Protein AF-A0A382YHI3-F1 (afdb_monomer_lite)

Radius of gyration: 15.21 Å; chains: 1; bounding box: 34×38×30 Å

Structure (mmCIF, N/CA/C/O backbone):
data_AF-A0A382YHI3-F1
#
_entry.id   AF-A0A382YHI3-F1
#
loop_
_atom_site.group_PDB
_atom_site.id
_atom_site.type_symbol
_atom_site.label_atom_id
_atom_site.label_alt_id
_atom_site.label_comp_id
_atom_site.label_asym_id
_atom_site.label_entity_id
_atom_site.label_seq_id
_atom_site.pdbx_PDB_ins_code
_atom_site.Cartn_x
_atom_site.Cartn_y
_atom_site.Cartn_z
_atom_site.occupancy
_atom_site.B_iso_or_equiv
_atom_site.auth_seq_id
_atom_site.auth_comp_id
_atom_site.auth_asym_id
_atom_site.auth_atom_id
_atom_site.pdbx_PDB_model_num
ATOM 1 N N . MET A 1 1 ? -3.522 27.822 15.428 1.00 47.19 1 MET A N 1
ATOM 2 C CA . MET A 1 1 ? -2.064 27.721 15.174 1.00 47.19 1 MET A CA 1
ATOM 3 C C . MET A 1 1 ? -1.653 26.330 14.695 1.00 47.19 1 MET A C 1
ATOM 5 O O . MET A 1 1 ? -0.850 26.256 13.778 1.00 47.19 1 MET A O 1
ATOM 9 N N . GLU A 1 2 ? -2.242 25.243 15.203 1.00 49.62 2 GLU A N 1
ATOM 10 C CA . GLU A 1 2 ? -1.889 23.862 14.808 1.00 49.62 2 GLU A CA 1
ATOM 11 C C . GLU A 1 2 ? -2.169 23.510 13.331 1.00 49.62 2 GLU A C 1
ATOM 13 O O . GLU A 1 2 ? -1.354 22.856 12.689 1.00 49.62 2 GLU A O 1
ATOM 18 N N . GLN A 1 3 ? -3.253 24.021 12.728 1.00 45.12 3 GLN A N 1
ATOM 19 C CA . GLN A 1 3 ? -3.547 23.794 11.298 1.00 45.12 3 GLN A CA 1
ATOM 20 C C . GLN A 1 3 ? -2.488 24.372 10.340 1.00 45.12 3 GLN A C 1
ATOM 22 O O . GLN A 1 3 ? -2.319 23.871 9.230 1.00 45.12 3 GLN A O 1
ATOM 27 N N . GLN A 1 4 ? -1.785 25.435 10.743 1.00 44.03 4 GLN A N 1
ATOM 28 C CA . GLN A 1 4 ? -0.730 26.050 9.928 1.00 44.03 4 GLN A CA 1
ATOM 29 C C . GLN A 1 4 ? 0.558 25.218 9.981 1.00 44.03 4 GLN A C 1
ATOM 31 O O . GLN A 1 4 ? 1.208 25.051 8.954 1.00 44.03 4 GLN A O 1
ATOM 36 N N . LEU A 1 5 ? 0.868 24.630 11.142 1.00 47.06 5 LEU A N 1
ATOM 37 C CA . LEU A 1 5 ? 1.987 23.699 11.315 1.00 47.06 5 LEU A CA 1
ATOM 38 C C . LEU A 1 5 ? 1.768 22.403 10.520 1.00 47.06 5 LEU A C 1
ATOM 40 O O . LEU A 1 5 ? 2.657 21.992 9.784 1.00 47.06 5 LEU A O 1
ATOM 44 N N . HIS A 1 6 ? 0.559 21.830 10.547 1.00 48.38 6 HIS A N 1
ATOM 45 C CA . HIS A 1 6 ? 0.249 20.634 9.751 1.00 48.38 6 HIS A CA 1
ATOM 46 C C . HIS A 1 6 ? 0.312 20.864 8.236 1.00 48.38 6 HIS A C 1
ATOM 48 O O . HIS A 1 6 ? 0.738 19.979 7.492 1.00 48.38 6 HIS A O 1
ATOM 54 N N . ARG A 1 7 ? -0.081 22.052 7.760 1.00 49.22 7 ARG A N 1
ATOM 55 C CA . ARG A 1 7 ? 0.095 22.426 6.349 1.00 49.22 7 ARG A CA 1
ATOM 56 C C . ARG A 1 7 ? 1.567 22.541 5.970 1.00 49.22 7 ARG A C 1
ATOM 58 O O . ARG A 1 7 ? 1.923 22.129 4.871 1.00 49.22 7 ARG A O 1
ATOM 65 N N . LEU A 1 8 ? 2.402 23.063 6.867 1.00 39.38 8 LEU A N 1
ATOM 66 C CA . LEU A 1 8 ? 3.839 23.174 6.643 1.00 39.38 8 LEU A CA 1
ATOM 67 C C . LEU A 1 8 ? 4.500 21.791 6.584 1.00 39.38 8 LEU A C 1
ATOM 69 O O . LEU A 1 8 ? 5.237 21.532 5.644 1.00 39.38 8 LEU A O 1
ATOM 73 N N . ASP A 1 9 ? 4.158 20.880 7.501 1.00 50.88 9 ASP A N 1
ATOM 74 C CA . ASP A 1 9 ? 4.634 19.488 7.463 1.00 50.88 9 ASP A CA 1
ATOM 75 C C . ASP A 1 9 ? 4.196 18.770 6.185 1.00 50.88 9 ASP A C 1
ATOM 77 O O . ASP A 1 9 ? 4.967 18.034 5.577 1.00 50.88 9 ASP A O 1
ATOM 81 N N . THR A 1 10 ? 2.960 19.000 5.739 1.00 56.16 10 THR A N 1
ATOM 82 C CA . THR A 1 10 ? 2.448 18.396 4.501 1.00 56.16 10 THR A CA 1
ATOM 83 C C . THR A 1 10 ? 3.190 18.934 3.275 1.00 56.16 10 THR A C 1
ATOM 85 O O . THR A 1 10 ? 3.569 18.157 2.405 1.00 56.16 10 THR A O 1
ATOM 88 N N . LEU A 1 11 ? 3.457 20.242 3.225 1.00 49.94 11 LEU A N 1
ATOM 89 C CA . LEU A 1 11 ? 4.213 20.874 2.140 1.00 49.94 11 LEU A CA 1
ATOM 90 C C . LEU A 1 11 ? 5.699 20.492 2.158 1.00 49.94 11 LEU A C 1
ATOM 92 O O . LEU A 1 11 ? 6.283 20.318 1.094 1.00 49.94 11 LEU A O 1
ATOM 96 N N . ILE A 1 12 ? 6.300 20.309 3.337 1.00 49.38 12 ILE A N 1
ATOM 97 C CA . ILE A 1 12 ? 7.675 19.813 3.491 1.00 49.38 12 ILE A CA 1
ATOM 98 C C . ILE A 1 12 ? 7.768 18.354 3.047 1.00 49.38 12 ILE A C 1
ATOM 100 O O . ILE A 1 12 ? 8.677 18.014 2.295 1.00 49.38 12 ILE A O 1
ATOM 104 N N . ASN A 1 13 ? 6.813 17.506 3.439 1.00 53.25 13 ASN A N 1
ATOM 105 C CA . ASN A 1 13 ? 6.758 16.122 2.973 1.00 53.25 13 ASN A CA 1
ATOM 106 C C . ASN A 1 13 ? 6.606 16.053 1.449 1.00 53.25 13 ASN A C 1
ATOM 108 O O . ASN A 1 13 ? 7.306 15.274 0.816 1.00 53.25 13 ASN A O 1
ATOM 112 N N . GLN A 1 14 ? 5.785 16.922 0.853 1.00 55.28 14 GLN A N 1
ATOM 113 C CA . GLN A 1 14 ? 5.601 16.990 -0.600 1.00 55.28 14 GLN A CA 1
ATOM 114 C C . GLN A 1 14 ? 6.847 17.506 -1.342 1.00 55.28 14 GLN A C 1
ATOM 116 O O . GLN A 1 14 ? 7.224 16.942 -2.365 1.00 55.28 14 GLN A O 1
ATOM 121 N N . LEU A 1 15 ? 7.528 18.540 -0.833 1.00 48.06 15 LEU A N 1
ATOM 122 C CA . LEU A 1 15 ? 8.765 19.064 -1.436 1.00 48.06 15 LEU A CA 1
ATOM 123 C C . LEU A 1 15 ? 9.947 18.099 -1.288 1.00 48.06 15 LEU A C 1
ATOM 125 O O . LEU A 1 15 ? 10.743 17.964 -2.217 1.00 48.06 15 LEU A O 1
ATOM 129 N N . LEU A 1 16 ? 10.048 17.403 -0.151 1.00 50.47 16 LEU A N 1
ATOM 130 C CA . LEU A 1 16 ? 11.031 16.340 0.034 1.00 50.47 16 LEU A CA 1
ATOM 131 C C . LEU A 1 16 ? 10.702 15.124 -0.835 1.00 50.47 16 LEU A C 1
ATOM 133 O O . LEU A 1 16 ? 11.631 14.528 -1.362 1.00 50.47 16 LEU A O 1
ATOM 137 N N . GLU A 1 17 ? 9.427 14.775 -1.047 1.00 54.53 17 GLU A N 1
ATOM 138 C CA . GLU A 1 17 ? 9.023 13.663 -1.921 1.00 54.53 17 GLU A CA 1
ATOM 139 C C . GLU A 1 17 ? 9.415 13.871 -3.386 1.00 54.53 17 GLU A C 1
ATOM 141 O O . GLU A 1 17 ? 9.872 12.917 -4.007 1.00 54.53 17 GLU A O 1
ATOM 146 N N . VAL A 1 18 ? 9.323 15.091 -3.930 1.00 52.97 18 VAL A N 1
ATOM 147 C CA . VAL A 1 18 ? 9.689 15.358 -5.336 1.00 52.97 18 VAL A CA 1
ATOM 148 C C . VAL A 1 18 ? 11.188 15.143 -5.584 1.00 52.97 18 VAL A C 1
ATOM 150 O O . VAL A 1 18 ? 11.551 14.441 -6.520 1.00 52.97 18 VAL A O 1
ATOM 153 N N . GLY A 1 19 ? 12.065 15.649 -4.708 1.00 52.12 19 GLY A N 1
ATOM 154 C CA . GLY A 1 19 ? 13.512 15.402 -4.821 1.00 52.12 19 GLY A CA 1
ATOM 155 C C . GLY A 1 19 ? 13.921 13.963 -4.475 1.00 52.12 19 GLY A C 1
ATOM 156 O O . GLY A 1 19 ? 14.926 13.461 -4.977 1.00 52.12 19 GLY A O 1
ATOM 157 N N . ARG A 1 20 ? 13.136 13.273 -3.635 1.00 55.97 20 ARG A N 1
ATOM 158 C CA . ARG A 1 20 ? 13.345 11.856 -3.307 1.00 55.97 20 ARG A CA 1
ATOM 159 C C . ARG A 1 20 ? 12.905 10.947 -4.449 1.00 55.97 20 ARG A C 1
ATOM 161 O O . ARG A 1 20 ? 13.532 9.922 -4.621 1.00 55.97 20 ARG A O 1
ATOM 168 N N . LEU A 1 21 ? 11.883 11.293 -5.229 1.00 55.31 21 LEU A N 1
ATOM 169 C CA . LEU A 1 21 ? 11.423 10.493 -6.374 1.00 55.31 21 LEU A CA 1
ATOM 170 C C . LEU A 1 21 ? 12.460 10.426 -7.505 1.00 55.31 21 LEU A C 1
ATOM 172 O O . LEU A 1 21 ? 12.613 9.367 -8.105 1.00 55.31 21 LEU A O 1
ATOM 176 N N . ASP A 1 22 ? 13.219 11.501 -7.738 1.00 57.19 22 ASP A N 1
ATOM 177 C CA . ASP A 1 22 ? 14.315 11.502 -8.723 1.00 57.19 22 ASP A CA 1
ATOM 178 C C . ASP A 1 22 ? 15.514 10.633 -8.281 1.00 57.19 22 ASP A C 1
ATOM 180 O O . ASP A 1 22 ? 16.253 10.107 -9.120 1.00 57.19 22 ASP A O 1
ATOM 184 N N . ALA A 1 23 ? 15.693 10.452 -6.965 1.00 62.53 23 ALA A N 1
ATOM 185 C CA . ALA A 1 23 ? 16.780 9.675 -6.363 1.00 62.53 23 ALA A CA 1
ATOM 186 C C . ALA A 1 23 ? 16.380 8.240 -5.950 1.00 62.53 23 ALA A C 1
ATOM 188 O O . ALA A 1 23 ? 17.227 7.350 -5.890 1.00 62.53 23 ALA A O 1
ATOM 189 N N . VAL A 1 24 ? 15.105 7.987 -5.646 1.00 62.25 24 VAL A N 1
ATOM 190 C CA . VAL A 1 24 ? 14.613 6.699 -5.138 1.00 62.25 24 VAL A CA 1
ATOM 191 C C . VAL A 1 24 ? 14.389 5.732 -6.286 1.00 62.25 24 VAL A C 1
ATOM 193 O O . VAL A 1 24 ? 13.628 5.990 -7.216 1.00 62.25 24 VAL A O 1
ATOM 196 N N . GLY A 1 25 ? 15.074 4.594 -6.200 1.00 60.66 25 GLY A N 1
ATOM 197 C CA . GLY A 1 25 ? 15.105 3.609 -7.270 1.00 60.66 25 GLY A CA 1
ATOM 198 C C . GLY A 1 25 ? 15.851 4.106 -8.509 1.00 60.66 25 GLY A C 1
ATOM 199 O O . GLY A 1 25 ? 15.666 3.524 -9.569 1.00 60.66 25 GLY A O 1
ATOM 200 N N . HIS A 1 26 ? 16.664 5.172 -8.417 1.00 67.00 26 HIS A N 1
ATOM 201 C CA . HIS A 1 26 ? 17.452 5.672 -9.553 1.00 67.00 26 HIS A CA 1
ATOM 202 C C . HIS A 1 26 ? 18.324 4.567 -10.165 1.00 67.00 26 HIS A C 1
ATOM 204 O O . HIS A 1 26 ? 18.342 4.414 -11.385 1.00 67.00 26 HIS A O 1
ATOM 210 N N . ASP A 1 27 ? 18.930 3.750 -9.300 1.00 70.06 27 ASP A N 1
ATOM 211 C CA . ASP A 1 27 ? 19.753 2.595 -9.6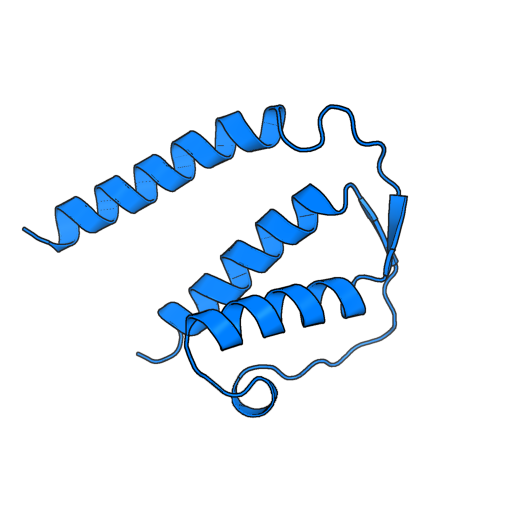69 1.00 70.06 27 ASP A CA 1
ATOM 212 C C . ASP A 1 27 ? 18.952 1.284 -9.803 1.00 70.06 27 ASP A C 1
ATOM 214 O O . ASP A 1 27 ? 19.528 0.245 -10.117 1.00 70.06 27 ASP A O 1
ATOM 218 N N . GLU A 1 28 ? 17.634 1.299 -9.572 1.00 78.56 28 GLU A N 1
ATOM 219 C CA . GLU A 1 28 ? 16.792 0.110 -9.727 1.00 78.56 28 GLU A CA 1
ATOM 220 C C . GLU A 1 28 ? 16.221 0.024 -11.142 1.00 78.56 28 GLU A C 1
ATOM 222 O O . GLU A 1 28 ? 15.591 0.955 -11.668 1.00 78.56 28 GLU A O 1
ATOM 227 N N . GLU A 1 29 ? 16.402 -1.136 -11.763 1.00 85.88 29 GLU A N 1
ATOM 228 C CA . GLU A 1 29 ? 15.716 -1.454 -13.005 1.00 85.88 29 GLU A CA 1
ATOM 229 C C . GLU A 1 29 ? 14.245 -1.795 -12.721 1.00 85.88 29 GLU A C 1
ATOM 231 O O . GLU A 1 29 ? 13.931 -2.429 -11.712 1.00 85.88 29 GLU A O 1
ATOM 236 N N . PRO A 1 30 ? 13.311 -1.366 -13.585 1.00 90.44 30 PRO A N 1
ATOM 237 C CA . PRO A 1 30 ? 11.935 -1.833 -13.521 1.00 90.44 30 PRO A CA 1
ATOM 238 C C . PRO A 1 30 ? 11.842 -3.357 -13.682 1.00 90.44 30 PRO A C 1
ATOM 240 O O . PRO A 1 30 ? 12.454 -3.928 -14.585 1.00 90.44 30 PRO A O 1
ATOM 243 N N . GLU A 1 31 ? 11.011 -4.001 -12.866 1.00 93.50 31 GLU A N 1
ATOM 244 C CA . GLU A 1 31 ? 10.756 -5.442 -12.925 1.00 93.50 31 GLU A CA 1
ATOM 245 C C . GLU A 1 31 ? 9.260 -5.760 -13.042 1.00 93.50 31 GLU A C 1
ATOM 247 O O . GLU A 1 31 ? 8.399 -4.915 -12.779 1.00 93.50 31 GLU A O 1
ATOM 252 N N . GLU A 1 32 ? 8.940 -6.985 -13.469 1.00 97.31 32 GLU A N 1
ATOM 253 C CA . GLU A 1 32 ? 7.566 -7.486 -13.485 1.00 97.31 32 GLU A CA 1
ATOM 254 C C . GLU A 1 32 ? 7.098 -7.821 -12.067 1.00 97.31 32 GLU A C 1
ATOM 256 O O . GLU A 1 32 ? 7.480 -8.832 -11.478 1.00 97.31 32 GLU A O 1
ATOM 261 N N . LEU A 1 33 ? 6.216 -6.981 -11.536 1.00 95.31 33 LEU A N 1
ATOM 262 C CA . LEU A 1 33 ? 5.731 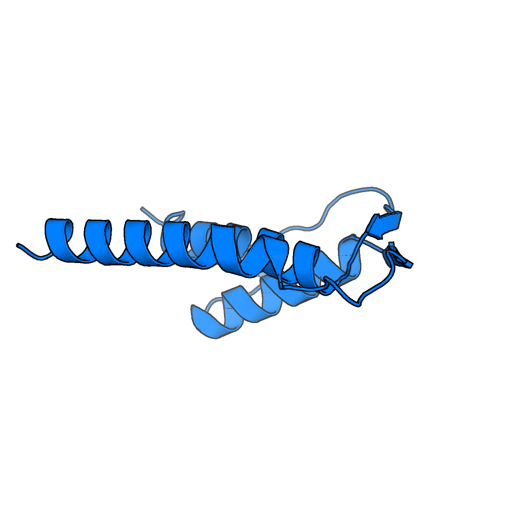-7.065 -10.170 1.00 95.31 33 LEU A CA 1
ATOM 263 C C . LEU A 1 33 ? 4.238 -7.424 -10.129 1.00 95.31 33 LEU A C 1
ATOM 265 O O . LEU A 1 33 ? 3.405 -6.685 -10.668 1.00 95.31 33 LEU A O 1
ATOM 269 N N . PRO A 1 34 ? 3.848 -8.503 -9.428 1.00 96.12 34 PRO A N 1
ATOM 270 C CA . PRO A 1 34 ? 2.457 -8.747 -9.073 1.00 96.12 34 PRO A CA 1
ATOM 271 C C . PRO A 1 34 ? 1.931 -7.640 -8.148 1.00 96.12 34 PRO A C 1
ATOM 273 O O . PRO A 1 34 ? 2.377 -7.486 -7.011 1.00 96.12 34 PRO A O 1
ATOM 276 N N . LEU A 1 35 ? 0.937 -6.884 -8.613 1.00 95.44 35 LEU A N 1
ATOM 277 C CA . LEU A 1 35 ? 0.464 -5.685 -7.918 1.00 95.44 35 LEU A CA 1
ATOM 278 C C . LEU A 1 35 ? -0.315 -6.003 -6.634 1.00 95.44 35 LEU A C 1
ATOM 280 O O . LEU A 1 35 ? -0.221 -5.285 -5.643 1.00 95.44 35 LEU A O 1
ATOM 284 N N . LEU A 1 36 ? -1.100 -7.083 -6.629 1.00 95.94 36 LEU A N 1
ATOM 285 C CA . LEU A 1 36 ? -1.959 -7.412 -5.489 1.00 95.94 36 LEU A CA 1
ATOM 286 C C . LEU A 1 36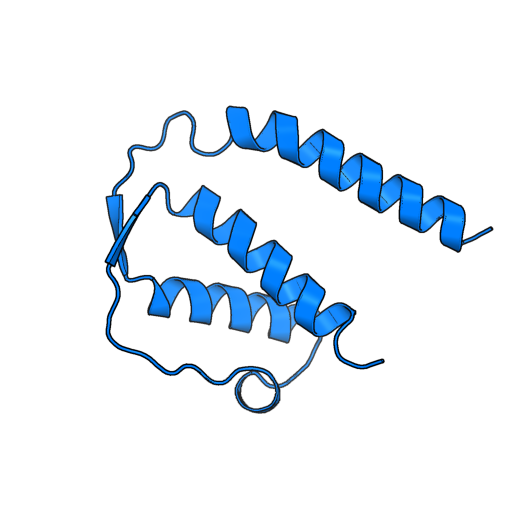 ? -1.164 -7.715 -4.198 1.00 95.94 36 LEU A C 1
ATOM 288 O O . LEU A 1 36 ? -1.500 -7.129 -3.167 1.00 95.94 36 LEU A O 1
ATOM 292 N N . PRO A 1 37 ? -0.114 -8.561 -4.213 1.00 95.38 37 PRO A N 1
ATOM 293 C CA . PRO A 1 37 ? 0.741 -8.766 -3.041 1.00 95.38 37 PRO A CA 1
ATOM 294 C C . PRO A 1 37 ? 1.344 -7.470 -2.487 1.00 95.38 37 PRO A C 1
ATOM 296 O O . PRO A 1 37 ? 1.327 -7.266 -1.273 1.00 95.38 37 PRO A O 1
ATOM 299 N N . LEU A 1 38 ? 1.799 -6.572 -3.367 1.00 95.25 38 LEU A N 1
ATOM 300 C CA . LEU A 1 38 ? 2.327 -5.264 -2.982 1.00 95.25 38 LEU A CA 1
ATOM 301 C C . LEU A 1 38 ? 1.275 -4.439 -2.226 1.00 95.25 38 LEU A C 1
ATOM 303 O O . LEU A 1 38 ? 1.514 -3.979 -1.111 1.00 95.25 38 LEU A O 1
ATOM 307 N N . LEU A 1 39 ? 0.077 -4.300 -2.802 1.00 96.00 39 LEU A N 1
ATOM 308 C CA . LEU A 1 39 ? -1.016 -3.543 -2.187 1.00 96.00 39 LEU A CA 1
ATOM 309 C C . LEU A 1 39 ? -1.410 -4.113 -0.820 1.00 96.00 39 LEU A C 1
ATOM 311 O O . LEU A 1 39 ? -1.654 -3.357 0.120 1.00 96.00 39 LEU A O 1
ATOM 315 N N . GLN A 1 40 ? -1.440 -5.441 -0.687 1.00 96.62 40 GLN A N 1
ATOM 316 C CA . GLN A 1 40 ? -1.711 -6.100 0.590 1.00 96.62 40 GLN A CA 1
ATOM 317 C C . GLN A 1 40 ? -0.629 -5.801 1.633 1.00 96.62 40 GLN A C 1
ATOM 319 O O . GLN A 1 40 ? -0.952 -5.613 2.806 1.00 96.62 40 GLN A O 1
ATOM 324 N N . GLN A 1 41 ? 0.641 -5.739 1.228 1.00 96.38 41 GLN A N 1
ATOM 325 C CA . GLN A 1 41 ? 1.746 -5.399 2.122 1.00 96.38 41 GLN A CA 1
ATOM 326 C C . GLN A 1 41 ? 1.678 -3.938 2.589 1.00 96.38 41 GLN A C 1
ATOM 328 O O . GLN A 1 41 ? 1.802 -3.664 3.789 1.00 96.38 41 GLN A O 1
ATOM 333 N N . CYS A 1 42 ? 1.403 -3.007 1.672 1.00 95.38 42 CYS A N 1
ATOM 334 C CA . CYS A 1 42 ? 1.196 -1.597 2.004 1.00 95.38 42 CYS A CA 1
ATOM 335 C C . CYS A 1 42 ? 0.002 -1.421 2.959 1.00 95.38 42 CYS A C 1
ATOM 337 O O . CYS A 1 42 ? 0.118 -0.728 3.970 1.00 95.38 42 CYS A O 1
ATOM 339 N N . ALA A 1 43 ? -1.118 -2.104 2.697 1.00 96.31 43 ALA A N 1
ATOM 340 C CA . ALA A 1 43 ? -2.309 -2.055 3.542 1.00 96.31 43 ALA A CA 1
ATOM 341 C C . ALA A 1 43 ? -2.057 -2.609 4.954 1.00 96.31 43 ALA A C 1
ATOM 343 O O . ALA A 1 43 ? -2.438 -1.975 5.935 1.00 96.31 43 ALA A O 1
ATOM 344 N N . ARG A 1 44 ? -1.356 -3.749 5.086 1.00 96.94 44 ARG A N 1
ATOM 345 C CA . ARG A 1 44 ? -0.956 -4.300 6.397 1.00 96.94 44 ARG A CA 1
ATOM 346 C C . ARG A 1 44 ? -0.097 -3.321 7.185 1.00 96.94 44 ARG A C 1
ATOM 348 O O . ARG A 1 44 ? -0.318 -3.135 8.381 1.00 96.94 44 ARG A O 1
ATOM 355 N N . SER A 1 45 ? 0.861 -2.690 6.514 1.00 94.44 45 SER A N 1
ATOM 356 C CA . SER A 1 45 ? 1.748 -1.701 7.131 1.00 94.44 45 SER A CA 1
ATOM 357 C C . SER A 1 45 ? 0.965 -0.487 7.636 1.00 94.44 45 SER A C 1
ATOM 359 O O . SER A 1 45 ? 1.148 -0.066 8.778 1.00 94.44 45 SER A O 1
ATOM 361 N N . ALA A 1 46 ? 0.035 0.028 6.827 1.00 91.69 46 ALA A N 1
ATOM 362 C CA . ALA A 1 46 ? -0.837 1.134 7.209 1.00 91.69 46 ALA A CA 1
ATOM 363 C C . ALA A 1 46 ? -1.764 0.758 8.382 1.00 91.69 46 ALA A C 1
ATOM 365 O O . ALA A 1 46 ? -1.807 1.471 9.384 1.00 91.69 46 ALA A O 1
ATOM 366 N N . CYS A 1 47 ? -2.432 -0.398 8.326 1.00 95.31 47 CYS A N 1
ATOM 367 C CA . CYS A 1 47 ? -3.282 -0.886 9.416 1.00 95.31 47 CYS A CA 1
ATOM 368 C C . CYS A 1 47 ? -2.517 -1.080 10.728 1.00 95.31 47 CYS A C 1
ATOM 370 O O . CYS A 1 47 ? -3.018 -0.719 11.789 1.00 95.31 47 CYS A O 1
ATOM 372 N N . THR A 1 48 ? -1.286 -1.599 10.660 1.00 94.38 48 THR A N 1
ATOM 373 C CA . THR A 1 48 ? -0.425 -1.776 11.840 1.00 94.38 48 THR A CA 1
ATOM 374 C C . THR A 1 48 ? -0.117 -0.430 12.495 1.00 94.38 48 THR A C 1
ATOM 376 O O . THR A 1 48 ? -0.202 -0.302 13.715 1.00 94.38 48 THR A O 1
ATOM 379 N N . ARG A 1 49 ? 0.189 0.596 11.692 1.00 91.62 49 ARG A N 1
ATOM 380 C CA . ARG A 1 49 ? 0.481 1.952 12.179 1.00 91.62 49 ARG A CA 1
ATOM 381 C C . ARG A 1 49 ? -0.730 2.624 12.831 1.00 91.62 49 ARG A C 1
ATOM 383 O O . ARG A 1 49 ? -0.560 3.305 13.837 1.00 91.62 49 ARG A O 1
ATOM 390 N N . HIS A 1 50 ? -1.928 2.401 12.296 1.00 91.56 50 HIS A N 1
ATOM 391 C CA . HIS A 1 50 ? -3.183 2.975 12.808 1.00 91.56 50 HIS A CA 1
ATOM 392 C C . HIS A 1 50 ? -3.959 2.044 13.748 1.00 91.56 50 HIS A C 1
ATOM 394 O O . HIS A 1 50 ? -5.083 2.358 14.127 1.00 91.56 50 HIS A O 1
ATOM 400 N N . GLN A 1 51 ? -3.366 0.911 14.140 1.00 94.38 51 GLN A N 1
ATOM 401 C CA . GLN A 1 51 ? -3.925 -0.047 15.103 1.00 94.38 51 GLN A CA 1
ATOM 402 C C . GLN A 1 51 ? -5.345 -0.522 14.743 1.00 94.38 51 GLN A C 1
ATOM 404 O O . GLN A 1 51 ? -6.192 -0.721 15.614 1.00 94.38 51 GLN A O 1
ATOM 409 N N . CYS A 1 52 ? -5.610 -0.722 13.452 1.00 93.94 52 CYS A N 1
ATOM 410 C CA . CYS A 1 52 ? -6.894 -1.197 12.947 1.00 93.94 52 CYS A CA 1
ATOM 411 C C . CYS A 1 52 ? -6.766 -2.563 12.260 1.00 93.94 52 CYS A C 1
ATOM 413 O O . CYS A 1 52 ? -5.684 -2.985 11.849 1.00 93.94 52 CYS A O 1
ATOM 415 N N . SER A 1 53 ? -7.886 -3.282 12.158 1.00 94.88 53 SER A N 1
ATOM 416 C CA . SER A 1 53 ? -7.927 -4.582 11.480 1.00 94.88 53 SER A CA 1
ATOM 417 C C . SER A 1 53 ? -7.930 -4.400 9.959 1.00 94.88 53 SER A C 1
ATOM 419 O O . SER A 1 53 ? -8.696 -3.597 9.423 1.00 94.88 53 SER A O 1
ATOM 421 N N . LEU A 1 54 ? -7.097 -5.187 9.268 1.00 94.50 54 LEU A N 1
ATOM 422 C CA . LEU A 1 54 ? -7.001 -5.187 7.809 1.00 94.50 54 LEU A CA 1
ATOM 423 C C . LEU A 1 54 ? -8.341 -5.543 7.159 1.00 94.50 54 LEU A C 1
ATOM 425 O O . LEU A 1 54 ? -8.767 -4.836 6.250 1.00 94.50 54 LEU A O 1
ATOM 429 N N . GLU A 1 55 ? -9.016 -6.600 7.629 1.00 94.75 55 GLU A N 1
ATOM 430 C CA . GLU A 1 55 ? -10.288 -7.045 7.045 1.00 94.75 55 GLU A C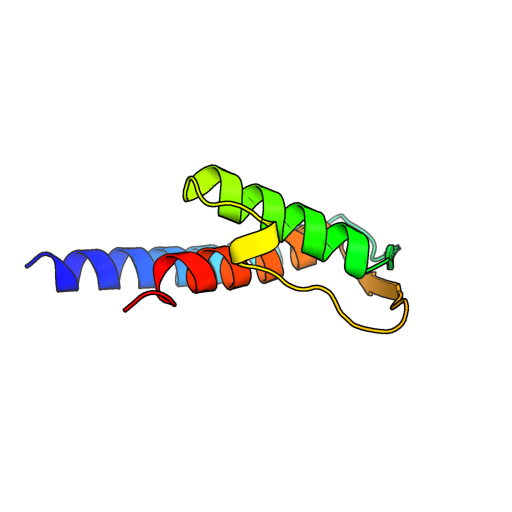A 1
ATOM 431 C C . GLU A 1 55 ? -11.445 -6.055 7.240 1.00 94.75 55 GLU A C 1
ATOM 433 O O . GLU A 1 55 ? -12.388 -6.058 6.452 1.00 94.75 55 GLU A O 1
ATOM 438 N N . ASN A 1 56 ? -11.361 -5.180 8.246 1.00 92.50 56 ASN A N 1
ATOM 439 C CA . ASN A 1 56 ? -12.379 -4.156 8.490 1.00 92.50 56 ASN A CA 1
ATOM 440 C C . ASN A 1 56 ? -12.199 -2.912 7.613 1.00 92.50 56 ASN A C 1
ATOM 442 O O . ASN A 1 56 ? -13.145 -2.147 7.439 1.00 92.50 56 ASN A O 1
ATOM 446 N N . VAL A 1 57 ? -10.990 -2.687 7.094 1.00 94.00 57 VAL A N 1
ATOM 447 C CA . VAL A 1 57 ? -10.625 -1.450 6.390 1.00 94.00 57 VAL A CA 1
ATOM 448 C C . VAL A 1 57 ? -10.430 -1.681 4.896 1.00 94.00 57 VAL A C 1
ATOM 450 O O . VAL A 1 57 ? -10.812 -0.836 4.089 1.00 94.00 57 VAL A O 1
ATOM 453 N N . PHE A 1 58 ? -9.869 -2.826 4.502 1.00 95.25 58 PHE A N 1
ATOM 454 C CA . PHE A 1 58 ? -9.525 -3.108 3.114 1.00 95.25 58 PHE A CA 1
ATOM 455 C C . PHE A 1 58 ? -10.214 -4.366 2.593 1.00 95.25 58 PHE A C 1
ATOM 457 O O . PHE A 1 58 ? -10.146 -5.441 3.188 1.00 95.25 58 PHE A O 1
ATOM 464 N N . ARG A 1 59 ? -10.797 -4.242 1.398 1.00 95.75 59 ARG A N 1
ATOM 465 C CA . ARG A 1 59 ? -11.279 -5.359 0.583 1.00 95.75 59 ARG A CA 1
ATOM 466 C C . ARG A 1 59 ? -10.503 -5.374 -0.726 1.00 95.75 59 ARG A C 1
ATOM 468 O O . ARG A 1 59 ? -10.413 -4.357 -1.406 1.00 95.75 59 ARG A O 1
ATOM 475 N N . PHE A 1 60 ? -9.956 -6.531 -1.077 1.00 94.44 60 PHE A N 1
ATOM 476 C CA . PHE A 1 60 ? -9.196 -6.711 -2.308 1.00 94.44 60 PHE A CA 1
ATOM 477 C C . PHE A 1 60 ? -10.025 -7.501 -3.311 1.00 94.44 60 PHE A C 1
ATOM 479 O O . PHE A 1 60 ? -10.325 -8.670 -3.078 1.00 94.44 60 PHE A O 1
ATOM 486 N N . GLU A 1 61 ? -10.374 -6.870 -4.428 1.00 93.88 61 GLU A N 1
ATOM 487 C CA . GLU A 1 61 ? -11.117 -7.501 -5.516 1.00 93.88 61 GLU A CA 1
ATOM 488 C C . GLU A 1 61 ? -10.481 -7.162 -6.853 1.00 93.88 61 GLU A C 1
ATOM 490 O O . GLU A 1 61 ? -10.117 -6.015 -7.108 1.00 93.88 61 GLU A O 1
ATOM 495 N N . GLY A 1 62 ? -10.365 -8.155 -7.726 1.00 88.69 62 GLY A N 1
ATOM 496 C CA . GLY A 1 62 ? -9.846 -7.935 -9.064 1.00 88.69 62 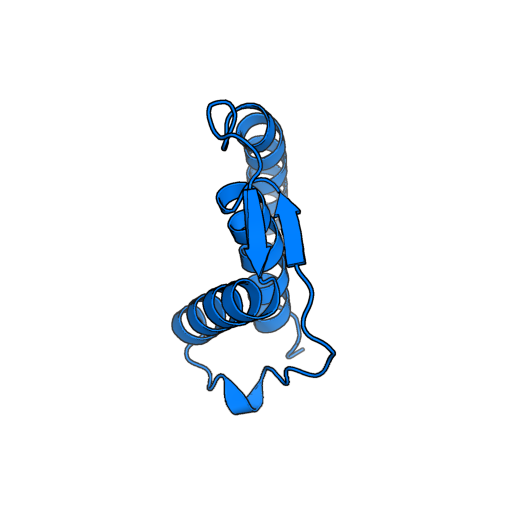GLY A CA 1
ATOM 497 C C . GLY A 1 62 ? -9.219 -9.176 -9.668 1.00 88.69 62 GLY A C 1
ATOM 498 O O . GLY A 1 62 ? -9.134 -10.238 -9.051 1.00 88.69 62 GLY A O 1
ATOM 499 N N . ARG A 1 63 ? -8.782 -9.021 -10.916 1.00 92.94 63 ARG A N 1
ATOM 500 C CA . ARG A 1 63 ? -7.962 -10.019 -11.603 1.00 92.94 63 ARG A CA 1
ATOM 501 C C . ARG A 1 63 ? -6.494 -9.824 -11.208 1.00 92.94 63 ARG A C 1
ATOM 503 O O . ARG A 1 63 ? -6.121 -8.702 -10.870 1.00 92.94 63 ARG A O 1
ATOM 510 N N . PRO A 1 64 ? -5.655 -10.870 -11.274 1.00 93.94 64 PRO A N 1
ATOM 511 C CA . PRO A 1 64 ? -4.213 -10.705 -11.144 1.00 93.94 64 PRO A CA 1
ATOM 512 C C . PRO A 1 64 ? -3.699 -9.668 -12.150 1.00 93.94 64 PRO A C 1
ATOM 514 O O . PRO A 1 64 ? -3.984 -9.768 -13.344 1.00 93.94 64 PRO A O 1
ATOM 517 N N . VAL A 1 65 ? -2.965 -8.673 -11.655 1.00 96.62 65 VAL A N 1
ATOM 518 C CA . VAL A 1 65 ? -2.310 -7.639 -12.462 1.00 96.62 65 VAL A CA 1
ATOM 519 C C . VAL A 1 65 ? -0.819 -7.705 -12.179 1.00 96.62 65 VAL A C 1
ATOM 521 O O . VAL A 1 65 ? -0.410 -7.719 -11.016 1.00 96.62 65 VAL A O 1
ATOM 524 N N . VAL A 1 66 ? -0.029 -7.739 -13.248 1.00 97.38 66 VAL A N 1
ATOM 525 C CA . VAL A 1 66 ? 1.426 -7.593 -13.212 1.00 97.38 66 VAL A CA 1
ATOM 526 C C . VAL A 1 66 ? 1.761 -6.261 -13.867 1.00 97.38 66 VAL A C 1
ATOM 528 O O . VAL A 1 66 ? 1.197 -5.927 -14.910 1.00 97.38 66 VAL A O 1
ATOM 531 N N . VAL A 1 67 ? 2.632 -5.485 -13.233 1.00 96.06 67 VAL A N 1
ATOM 532 C CA . VAL A 1 67 ? 3.094 -4.188 -13.736 1.00 96.06 67 VAL A CA 1
ATOM 533 C C . VAL A 1 67 ? 4.604 -4.222 -13.903 1.00 96.06 67 VAL A C 1
ATOM 535 O O . VAL A 1 67 ? 5.287 -4.832 -13.092 1.00 96.06 67 VAL A O 1
ATOM 538 N N . ASN A 1 68 ? 5.122 -3.570 -14.942 1.00 96.38 68 ASN A N 1
ATOM 539 C CA . ASN A 1 68 ? 6.556 -3.343 -15.081 1.00 96.38 68 ASN A CA 1
ATOM 540 C C . ASN A 1 68 ? 6.898 -2.011 -14.399 1.00 96.38 68 ASN A C 1
ATOM 542 O O . ASN A 1 68 ? 6.488 -0.951 -14.878 1.00 96.38 68 ASN A O 1
ATOM 546 N N . ALA A 1 69 ? 7.541 -2.071 -13.236 1.00 91.38 69 ALA A N 1
ATOM 547 C CA . ALA A 1 69 ? 7.804 -0.900 -12.407 1.00 91.38 69 ALA A CA 1
ATOM 548 C C . ALA A 1 69 ? 8.943 -1.151 -11.414 1.00 91.38 69 ALA A C 1
ATOM 550 O O . ALA A 1 69 ? 9.344 -2.285 -11.178 1.00 91.38 69 ALA A O 1
ATOM 551 N N . ARG A 1 70 ? 9.428 -0.076 -10.788 1.00 89.12 70 ARG A N 1
ATOM 552 C CA . ARG A 1 70 ? 10.350 -0.153 -9.648 1.00 89.12 70 ARG A CA 1
ATOM 553 C C . ARG A 1 70 ? 9.547 -0.415 -8.367 1.00 89.12 70 ARG A C 1
ATOM 555 O O . ARG A 1 70 ? 8.713 0.438 -8.030 1.00 89.12 70 ARG A O 1
ATOM 562 N N . PRO A 1 71 ? 9.764 -1.530 -7.646 1.00 89.94 71 PRO A N 1
ATOM 563 C CA . PRO A 1 71 ? 8.971 -1.879 -6.468 1.00 89.94 71 PRO A CA 1
ATOM 564 C C . PRO A 1 71 ? 8.958 -0.770 -5.418 1.00 89.94 71 PRO A C 1
ATOM 566 O O . PRO A 1 71 ? 7.885 -0.371 -4.970 1.00 89.94 71 PRO A O 1
ATOM 569 N N . ILE A 1 72 ? 10.120 -0.180 -5.118 1.00 85.62 72 ILE A N 1
ATOM 570 C CA . ILE A 1 72 ? 10.256 0.866 -4.097 1.00 85.62 72 ILE A CA 1
ATOM 571 C C . ILE A 1 72 ? 9.410 2.113 -4.394 1.00 85.62 72 ILE A C 1
ATOM 573 O O . ILE A 1 72 ? 8.875 2.753 -3.486 1.00 85.62 72 ILE A O 1
ATOM 577 N N . VAL A 1 73 ? 9.242 2.451 -5.676 1.00 84.38 73 VAL A N 1
ATOM 578 C CA . VAL A 1 73 ? 8.422 3.591 -6.102 1.00 84.38 73 VAL A CA 1
ATOM 579 C C . VAL A 1 73 ? 6.946 3.281 -5.870 1.00 84.38 73 VAL A C 1
ATOM 581 O O . VAL A 1 73 ? 6.215 4.119 -5.342 1.00 84.38 73 VAL A O 1
ATOM 584 N N . LEU A 1 74 ? 6.502 2.067 -6.204 1.00 89.38 74 LEU A N 1
ATOM 585 C CA . LEU A 1 74 ? 5.119 1.659 -5.968 1.00 89.38 74 LEU A CA 1
ATOM 586 C C . LEU A 1 74 ? 4.809 1.504 -4.474 1.00 89.38 74 LEU A C 1
ATOM 588 O O . LEU A 1 74 ? 3.732 1.917 -4.044 1.00 89.38 74 LEU A O 1
ATOM 592 N N . GLU A 1 75 ? 5.741 0.984 -3.672 1.00 89.38 75 GLU A N 1
ATOM 593 C CA . GLU A 1 75 ? 5.610 0.939 -2.210 1.00 89.38 75 GLU A CA 1
ATOM 594 C C . GLU A 1 75 ? 5.452 2.335 -1.615 1.00 89.38 75 GLU A C 1
ATOM 596 O O . GLU A 1 75 ? 4.603 2.539 -0.746 1.00 89.38 75 GLU A O 1
ATOM 601 N N . MET A 1 76 ? 6.226 3.310 -2.103 1.00 84.50 76 MET A N 1
ATOM 602 C CA . MET A 1 76 ? 6.115 4.696 -1.657 1.00 84.50 76 MET A CA 1
ATOM 603 C C . MET A 1 76 ? 4.745 5.283 -2.005 1.00 84.50 76 MET A C 1
ATOM 605 O O . MET A 1 76 ? 4.071 5.825 -1.128 1.00 84.50 76 MET A O 1
ATOM 609 N N . ILE A 1 77 ? 4.315 5.142 -3.264 1.00 86.38 77 ILE A N 1
ATOM 610 C CA . ILE A 1 77 ? 3.041 5.687 -3.748 1.00 86.38 77 ILE A CA 1
ATOM 611 C C . ILE A 1 77 ? 1.873 5.060 -2.983 1.00 86.38 77 ILE A C 1
ATOM 613 O O . ILE A 1 77 ? 1.096 5.766 -2.339 1.00 86.38 77 ILE A O 1
ATOM 617 N N . PHE A 1 78 ? 1.740 3.734 -3.022 1.00 92.56 78 PHE A N 1
ATOM 618 C CA . PHE A 1 78 ? 0.607 3.058 -2.396 1.00 92.56 78 PHE A CA 1
ATOM 619 C C . PHE A 1 78 ? 0.687 3.095 -0.872 1.00 92.56 78 PHE A C 1
ATOM 621 O O . PHE A 1 78 ? -0.342 3.246 -0.220 1.00 92.56 78 PHE A O 1
ATOM 628 N N . GLY A 1 79 ? 1.884 3.033 -0.288 1.00 88.88 79 GLY A N 1
ATOM 629 C CA . GLY A 1 79 ? 2.077 3.199 1.149 1.00 88.88 79 GLY A CA 1
ATOM 630 C C . GLY A 1 79 ? 1.551 4.543 1.648 1.00 88.88 79 GLY A C 1
ATOM 631 O O . GLY A 1 79 ? 0.821 4.572 2.635 1.00 88.8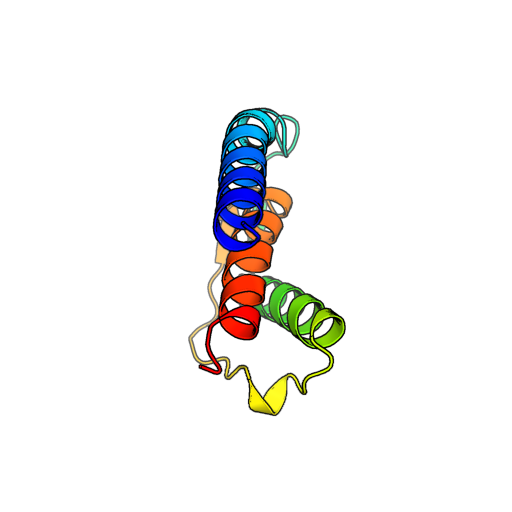8 79 GLY A O 1
ATOM 632 N N . ASN A 1 80 ? 1.855 5.637 0.944 1.00 83.69 80 ASN A N 1
ATOM 633 C CA . ASN A 1 80 ? 1.372 6.975 1.290 1.00 83.69 80 ASN A CA 1
ATOM 634 C C . ASN A 1 80 ? -0.153 7.091 1.095 1.00 83.69 80 ASN A C 1
ATOM 636 O O . ASN A 1 80 ? -0.873 7.515 2.001 1.00 83.69 80 ASN A O 1
ATOM 640 N N . LEU A 1 81 ? -0.673 6.639 -0.052 1.00 88.75 81 LEU A N 1
ATOM 641 C CA . LEU A 1 81 ? -2.106 6.717 -0.349 1.00 88.75 81 LEU A CA 1
ATOM 642 C C . LEU A 1 81 ? -2.964 5.913 0.638 1.00 88.75 81 LEU A C 1
ATOM 644 O O . LEU A 1 81 ? -3.955 6.437 1.147 1.00 88.75 81 LEU A O 1
ATOM 648 N N . LEU A 1 82 ? -2.592 4.662 0.924 1.00 92.19 82 LEU A N 1
ATOM 649 C CA . LEU A 1 82 ? -3.352 3.803 1.836 1.00 92.19 82 LEU A CA 1
ATOM 650 C C . LEU A 1 82 ? -3.239 4.286 3.283 1.00 92.19 82 LEU A C 1
ATOM 652 O O . LEU A 1 82 ? -4.231 4.259 4.003 1.00 92.19 82 LEU A O 1
ATOM 656 N N . ASP A 1 83 ? -2.071 4.782 3.701 1.00 88.31 83 ASP A N 1
ATOM 657 C CA . ASP A 1 83 ? -1.917 5.392 5.022 1.00 88.31 83 ASP A CA 1
ATOM 658 C C . ASP A 1 83 ? -2.835 6.600 5.211 1.00 88.31 83 ASP A C 1
ATOM 660 O O . ASP A 1 83 ? -3.568 6.689 6.198 1.00 88.31 83 ASP A O 1
ATOM 664 N N . ASN A 1 84 ? -2.843 7.497 4.222 1.00 85.94 84 ASN A N 1
ATOM 665 C CA . ASN A 1 84 ? -3.707 8.669 4.226 1.00 85.94 84 ASN A CA 1
ATOM 666 C C . ASN A 1 84 ? -5.188 8.287 4.213 1.00 85.94 84 ASN A C 1
ATOM 668 O O . ASN A 1 84 ? -5.985 8.932 4.893 1.00 85.94 84 ASN A O 1
ATOM 672 N N . ALA A 1 85 ? -5.567 7.242 3.475 1.00 88.25 85 ALA A N 1
ATOM 673 C CA . ALA A 1 85 ? -6.945 6.768 3.447 1.00 88.25 85 ALA A CA 1
ATOM 674 C C . ALA A 1 85 ? -7.430 6.345 4.843 1.00 88.25 85 ALA A C 1
ATOM 676 O O . ALA A 1 85 ? -8.534 6.716 5.230 1.00 88.25 85 ALA A O 1
ATOM 677 N N . ILE A 1 86 ? -6.602 5.647 5.632 1.00 90.00 86 ILE A N 1
ATOM 678 C CA . ILE A 1 86 ? -6.955 5.295 7.019 1.00 90.00 86 ILE A CA 1
ATOM 679 C C . ILE A 1 86 ? -6.995 6.543 7.899 1.00 90.00 86 ILE A C 1
ATOM 681 O O . ILE A 1 86 ? -7.945 6.743 8.653 1.00 90.00 86 ILE A O 1
ATOM 685 N N . LYS A 1 87 ? -5.976 7.399 7.782 1.00 85.06 87 LYS A N 1
ATOM 686 C CA . LYS A 1 87 ? -5.826 8.596 8.613 1.00 85.06 87 LYS A CA 1
ATOM 687 C C . LYS A 1 87 ? -6.994 9.576 8.466 1.00 85.06 87 LYS A C 1
ATOM 689 O O . LYS A 1 87 ? -7.384 10.197 9.451 1.00 85.06 87 LYS A O 1
ATOM 694 N N . TYR A 1 88 ? -7.518 9.745 7.252 1.00 87.19 88 TYR A N 1
ATOM 695 C CA . TYR A 1 88 ? -8.522 10.769 6.941 1.00 87.19 88 TYR A CA 1
ATOM 696 C C . TYR A 1 88 ? -9.904 10.213 6.568 1.00 87.19 88 TYR A C 1
ATOM 698 O O . TYR A 1 88 ? -10.859 10.980 6.526 1.00 87.19 88 TYR A O 1
ATOM 706 N N . GLY A 1 89 ? -10.042 8.912 6.296 1.00 78.75 89 GLY A N 1
ATOM 707 C CA . GLY A 1 89 ? -11.293 8.315 5.805 1.00 78.75 89 GLY A CA 1
ATOM 708 C C . GLY A 1 89 ? -12.378 8.077 6.862 1.00 78.75 89 GLY A C 1
ATOM 709 O O . GLY A 1 89 ? -13.494 7.728 6.497 1.00 78.75 89 GLY A O 1
ATOM 710 N N . GLY A 1 90 ? -12.062 8.241 8.151 1.00 64.25 90 GLY A N 1
ATOM 711 C CA . GLY A 1 90 ? -12.978 8.039 9.283 1.00 64.25 90 GLY A CA 1
ATOM 712 C C . GLY A 1 90 ? -13.527 9.324 9.916 1.00 64.25 90 GLY A C 1
ATOM 713 O O . GLY A 1 90 ? -13.849 9.297 11.104 1.00 64.25 90 GLY A O 1
ATOM 714 N N . GLN A 1 91 ? -13.570 10.438 9.174 1.00 49.81 91 GLN A N 1
ATOM 715 C CA . GLN A 1 91 ? -14.316 11.641 9.577 1.00 49.81 91 GLN A CA 1
ATOM 716 C C . GLN A 1 91 ? -15.786 11.558 9.171 1.00 49.81 91 GLN A C 1
ATOM 718 O O . GLN A 1 91 ? -16.058 11.100 8.039 1.00 49.81 91 GLN A O 1
#

Secondary structure (DSSP, 8-state):
-HHHHHHHHHHHHHHHHHHHHHHTTTTPPPEEEEHHHHHHHHHHHHHHHTT--HHHH----S---EEEE-HHHHHHHHHHHHHHHHHHTT-

Sequence (91 aa):
MEQQLHRLDTLINQLLEVGRLDAVGHDEEPEELPLLPLLQQCARSACTRHQCSLENVFRFEGRPVVVNARPIVLEMIFGNLLDNAIKYGGQ

Foldseek 3Di:
DVVVVVVVVVVVCVVVVVVVVCVPCVVPFWDWDFVQVLLLVLLVVLCVVVVHDSVVQDDDDDDTDIDGGGSRNSSVVSNVVNNVCVVPVPD

Organism: NCBI:txid408172

InterPro domains:
  IPR036890 Histidine kinase/HSP90-like ATPase superfamily [G3DSA:3.30.565.10] (1-91)
  IPR036890 Histidine kinase/HSP90-like ATPase superfamily [SSF55874] (13-89)

pLDDT: mean 79.6, std 18.73, range [39.38, 97.38]